Protein AF-A0AAD3S2T1-F1 (afdb_monomer_lite)

Organism: Nepenthes gracilis (NCBI:txid150966)

Sequence (135 aa):
MQPLITLVGCPLNSSRSNVTLVASVCSNHDDHGKCCRYINAFVAVSIGHYANATSNLGVDLDVSEVCFHSILGTLELYGVPPNATGLCGFWSKITVNYVCKGRRTVTQMLQSPGFANVADNCEVPLLEESDCKGV

Radius of gyration: 16.98 Å; chains: 1; bounding box: 40×45×46 Å

pLDDT: mean 75.94, std 16.63, range [31.09, 90.94]

Secondary structure (DSSP, 8-state):
-------------GGGS-HHHHHHHHT-TT-HHHHHHHHHHHHHHHHHHHHHHHSBSS--HHHHHHHHHHHHHHHHHTT--HHHHHHTTTHHHHS--SSSTT--BHHHHHTSTTHHHHHHHHTS----SS-----

Structure (mmCIF, N/CA/C/O backbone):
data_AF-A0AAD3S2T1-F1
#
_entry.id   AF-A0AAD3S2T1-F1
#
loop_
_atom_site.group_PDB
_atom_site.id
_atom_site.type_symbol
_atom_site.label_atom_id
_atom_site.label_alt_id
_atom_site.label_comp_id
_atom_site.label_asym_id
_atom_site.label_entity_id
_atom_site.label_seq_id
_atom_site.pdbx_PDB_ins_code
_atom_site.Cartn_x
_atom_site.Cartn_y
_atom_site.Cartn_z
_atom_site.occupancy
_atom_site.B_iso_or_equiv
_atom_site.auth_seq_id
_atom_site.auth_comp_id
_atom_site.auth_asym_id
_atom_site.auth_atom_id
_atom_site.pdbx_PDB_model_num
ATOM 1 N N . MET A 1 1 ? 13.899 26.444 22.937 1.00 32.25 1 MET A N 1
ATOM 2 C CA . MET A 1 1 ? 13.004 25.297 23.195 1.00 32.25 1 MET A CA 1
ATOM 3 C C . MET A 1 1 ? 12.161 25.112 21.942 1.00 32.25 1 MET A C 1
ATOM 5 O O . MET A 1 1 ? 11.185 25.822 21.757 1.00 32.25 1 MET A O 1
ATOM 9 N N . GLN A 1 2 ? 12.642 24.289 21.012 1.00 32.16 2 GLN A N 1
ATOM 10 C CA . GLN A 1 2 ? 11.936 23.941 19.775 1.00 32.16 2 GLN A CA 1
ATOM 11 C C . GLN A 1 2 ? 11.191 22.631 20.027 1.00 32.16 2 GLN A C 1
ATOM 13 O O . GLN A 1 2 ? 11.764 21.752 20.676 1.00 32.16 2 GLN A O 1
ATOM 18 N N . PRO A 1 3 ? 9.933 22.493 19.584 1.00 35.66 3 PRO A N 1
ATOM 19 C CA . PRO A 1 3 ? 9.192 21.272 19.813 1.00 35.66 3 PRO A CA 1
ATOM 20 C C . PRO A 1 3 ? 9.840 20.154 18.997 1.00 35.66 3 PRO A C 1
ATOM 22 O O . PRO A 1 3 ? 10.155 20.309 17.818 1.00 35.66 3 PRO A O 1
ATOM 25 N N . LEU A 1 4 ? 10.067 19.039 19.680 1.00 31.09 4 LEU A N 1
ATOM 26 C CA . LEU A 1 4 ? 10.482 17.769 19.120 1.00 31.09 4 LEU A CA 1
ATOM 27 C C . LEU A 1 4 ? 9.399 17.321 18.129 1.00 31.09 4 LEU A C 1
ATOM 29 O O . LEU A 1 4 ? 8.406 16.716 18.525 1.00 31.09 4 LEU A O 1
ATOM 33 N N . ILE A 1 5 ? 9.578 17.639 16.847 1.00 37.88 5 ILE A N 1
ATOM 34 C CA . ILE A 1 5 ? 8.938 16.889 15.770 1.00 37.88 5 ILE A CA 1
ATOM 35 C C . ILE A 1 5 ? 9.529 15.490 15.908 1.00 37.88 5 ILE A C 1
ATOM 37 O O . ILE A 1 5 ? 10.664 15.233 15.506 1.00 37.88 5 ILE A O 1
ATOM 41 N N . THR A 1 6 ? 8.801 14.597 16.575 1.00 38.28 6 THR A N 1
ATOM 42 C CA . THR A 1 6 ? 8.980 13.169 16.347 1.00 38.28 6 THR A CA 1
ATOM 43 C C . THR A 1 6 ? 8.926 13.026 14.837 1.00 38.28 6 THR A C 1
ATOM 45 O O . THR A 1 6 ? 7.962 13.462 14.216 1.00 38.28 6 THR A O 1
ATOM 48 N N . LEU A 1 7 ? 10.000 12.530 14.231 1.00 42.94 7 LEU A N 1
ATOM 49 C CA . LEU A 1 7 ? 9.990 12.116 12.840 1.00 42.94 7 LEU A CA 1
ATOM 50 C C . LEU A 1 7 ? 8.897 11.044 12.747 1.00 42.94 7 LEU A C 1
ATOM 52 O O . LEU A 1 7 ? 9.157 9.878 13.039 1.00 42.94 7 LEU A O 1
ATOM 56 N N . VAL A 1 8 ? 7.654 11.446 12.471 1.00 54.69 8 VAL A N 1
ATOM 57 C CA . VAL A 1 8 ? 6.545 10.524 12.248 1.00 54.69 8 VAL A CA 1
ATOM 58 C C . VAL A 1 8 ? 6.837 9.908 10.891 1.00 54.69 8 VAL A C 1
ATOM 60 O O . VAL A 1 8 ? 6.418 10.400 9.847 1.00 54.69 8 VAL A O 1
ATOM 63 N N . GLY A 1 9 ? 7.708 8.901 10.900 1.00 78.25 9 GLY A N 1
ATOM 64 C CA . GLY A 1 9 ? 8.008 8.107 9.725 1.00 78.25 9 GLY A CA 1
ATOM 65 C C . GLY A 1 9 ? 6.716 7.505 9.190 1.00 78.25 9 GLY A C 1
ATOM 66 O O . GLY A 1 9 ? 5.764 7.280 9.940 1.00 78.25 9 GLY A O 1
ATOM 67 N N . CYS A 1 10 ? 6.680 7.244 7.886 1.00 86.06 10 CYS A N 1
ATOM 68 C CA . CYS A 1 10 ? 5.549 6.547 7.303 1.00 86.06 10 CYS A CA 1
ATOM 69 C C . CYS A 1 10 ? 5.326 5.202 8.023 1.00 86.06 10 CYS A C 1
ATOM 71 O O . CYS A 1 10 ? 6.248 4.385 8.052 1.00 86.06 10 CYS A O 1
ATOM 73 N N . PRO A 1 11 ? 4.127 4.926 8.570 1.00 87.94 11 PRO A N 1
ATOM 74 C CA . PRO A 1 11 ? 3.853 3.657 9.242 1.00 87.94 11 PRO A CA 1
ATOM 75 C C . PRO A 1 11 ? 3.684 2.469 8.277 1.00 87.94 11 PRO A C 1
ATOM 77 O O . PRO A 1 11 ? 3.526 1.334 8.729 1.00 87.94 11 PRO A O 1
ATOM 80 N N . LEU A 1 12 ? 3.691 2.697 6.958 1.00 87.56 12 LEU A N 1
ATOM 81 C CA . LEU A 1 12 ? 3.612 1.629 5.963 1.00 87.56 12 LEU A CA 1
ATOM 82 C C . LEU A 1 12 ? 4.966 0.927 5.836 1.00 87.56 12 LEU A C 1
ATOM 84 O O . LEU A 1 12 ? 5.966 1.528 5.451 1.00 87.56 12 LEU A O 1
ATOM 88 N N . ASN A 1 13 ? 4.981 -0.371 6.131 1.00 82.38 13 ASN A N 1
ATOM 89 C CA . ASN A 1 13 ? 6.169 -1.206 6.012 1.00 82.38 13 ASN A CA 1
ATOM 90 C C . ASN A 1 13 ? 6.213 -1.895 4.640 1.00 82.38 13 ASN A C 1
ATOM 92 O O . ASN A 1 13 ? 5.476 -2.853 4.401 1.00 82.38 13 ASN A O 1
ATOM 96 N N . SER A 1 14 ? 7.116 -1.436 3.774 1.00 73.31 14 SER A N 1
ATOM 97 C CA . SER A 1 14 ? 7.353 -1.982 2.433 1.00 73.31 14 SER A CA 1
ATOM 98 C C . SER A 1 14 ? 8.210 -3.253 2.405 1.00 73.31 14 SER A C 1
ATOM 100 O O . SER A 1 14 ? 8.233 -3.947 1.388 1.00 73.31 14 SER A O 1
ATOM 102 N N . SER A 1 15 ? 8.876 -3.616 3.507 1.00 74.75 15 SER A N 1
ATOM 103 C CA . SER A 1 15 ? 9.820 -4.747 3.564 1.00 74.75 15 SER A CA 1
ATOM 104 C C . SER A 1 15 ? 9.165 -6.123 3.414 1.00 74.75 15 SER A C 1
ATOM 106 O O . SER A 1 15 ? 9.861 -7.118 3.236 1.00 74.75 15 SER A O 1
ATOM 108 N N . ARG A 1 16 ? 7.832 -6.210 3.519 1.00 72.50 16 ARG A N 1
ATOM 109 C CA . ARG A 1 16 ? 7.077 -7.462 3.332 1.00 72.50 16 ARG A CA 1
ATOM 110 C C . ARG A 1 16 ? 6.638 -7.706 1.888 1.00 72.50 16 ARG A C 1
ATOM 112 O O . ARG A 1 16 ? 6.054 -8.748 1.605 1.00 72.50 16 ARG A O 1
ATOM 119 N N . SER A 1 17 ? 6.951 -6.784 0.985 1.00 79.88 17 SER A N 1
ATOM 120 C CA . SER A 1 17 ? 6.651 -6.902 -0.437 1.00 79.88 17 SER A CA 1
ATOM 121 C C . SER A 1 17 ? 7.934 -7.093 -1.246 1.00 79.88 17 SER A C 1
ATOM 123 O O . SER A 1 17 ? 8.980 -6.528 -0.931 1.00 79.88 17 SER A O 1
ATOM 125 N N . ASN A 1 18 ? 7.863 -7.866 -2.329 1.00 86.94 18 ASN A N 1
ATOM 126 C CA . ASN A 1 18 ? 9.009 -8.089 -3.209 1.00 86.94 18 ASN A CA 1
ATOM 127 C C . ASN A 1 18 ? 9.175 -6.914 -4.191 1.00 86.94 18 ASN A C 1
ATOM 129 O O . ASN A 1 18 ? 8.665 -6.955 -5.310 1.00 86.94 18 ASN A O 1
ATOM 133 N N . VAL A 1 19 ? 9.875 -5.858 -3.763 1.00 88.12 19 VAL A N 1
ATOM 134 C CA . VAL A 1 19 ? 10.139 -4.665 -4.594 1.00 88.12 19 VAL A CA 1
ATOM 135 C C . VAL A 1 19 ? 10.948 -5.022 -5.844 1.00 88.12 19 VAL A C 1
ATOM 137 O O . VAL A 1 19 ? 10.701 -4.477 -6.915 1.00 88.12 19 VAL A O 1
ATOM 140 N N . THR A 1 20 ? 11.873 -5.981 -5.746 1.00 90.06 20 THR A N 1
ATOM 141 C CA . THR A 1 20 ? 12.688 -6.436 -6.881 1.00 90.06 20 THR A CA 1
ATOM 142 C C . THR A 1 20 ? 11.832 -7.015 -8.007 1.00 90.06 20 THR A C 1
ATOM 144 O O . THR A 1 20 ? 12.119 -6.776 -9.176 1.00 90.06 20 THR A O 1
ATOM 147 N N . LEU A 1 21 ? 10.753 -7.729 -7.672 1.00 89.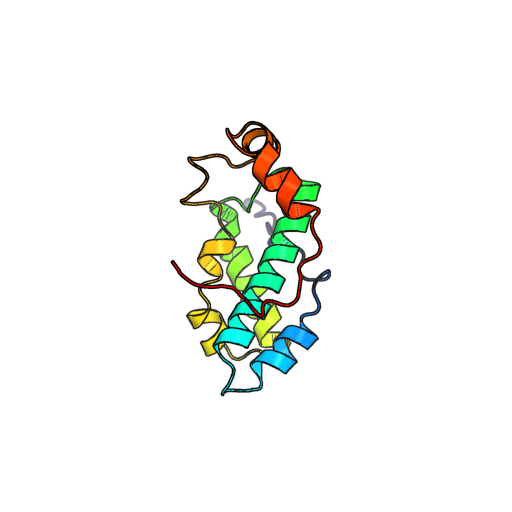62 21 LEU A N 1
ATOM 148 C CA . LEU A 1 21 ? 9.787 -8.217 -8.658 1.00 89.62 21 LEU A CA 1
ATOM 149 C C . LEU A 1 21 ? 9.007 -7.071 -9.319 1.00 89.62 21 LEU A C 1
ATOM 151 O O . LEU A 1 21 ? 8.729 -7.126 -10.512 1.00 89.62 21 LEU A O 1
ATOM 155 N N . VAL A 1 22 ? 8.674 -6.016 -8.571 1.00 89.56 22 VAL A N 1
ATOM 156 C CA . VAL A 1 22 ? 8.045 -4.818 -9.152 1.00 89.56 22 VAL A CA 1
ATOM 157 C C . VAL A 1 22 ? 9.002 -4.156 -10.143 1.00 89.56 22 VAL A C 1
ATOM 159 O O . VAL A 1 22 ? 8.614 -3.878 -11.273 1.00 89.56 22 VAL A O 1
ATOM 162 N N . ALA A 1 23 ? 10.264 -3.968 -9.752 1.00 90.25 23 ALA A N 1
ATOM 163 C CA . ALA A 1 23 ? 11.292 -3.382 -10.606 1.00 90.25 23 ALA A CA 1
ATOM 164 C C . ALA A 1 23 ? 11.536 -4.194 -11.885 1.00 90.25 23 ALA A C 1
ATOM 166 O O . ALA A 1 23 ? 11.611 -3.619 -12.970 1.00 90.25 23 ALA A O 1
ATOM 167 N N . SER A 1 24 ? 11.605 -5.525 -11.787 1.00 90.94 24 SER A N 1
ATOM 168 C CA . SER A 1 24 ? 11.813 -6.379 -12.960 1.00 90.94 24 SER A CA 1
ATOM 169 C C . SER A 1 24 ? 10.630 -6.362 -13.928 1.00 90.94 24 SER A C 1
ATOM 171 O O . SER A 1 24 ? 10.843 -6.430 -15.133 1.00 90.94 24 SER A O 1
ATOM 173 N N . VAL A 1 25 ? 9.397 -6.236 -13.432 1.00 89.75 25 VAL A N 1
ATOM 174 C CA . VAL A 1 25 ? 8.203 -6.085 -14.278 1.00 89.75 25 VAL A CA 1
ATOM 175 C C . VAL A 1 25 ? 8.152 -4.694 -14.914 1.00 89.75 25 VAL A C 1
ATOM 177 O O . VAL A 1 25 ? 7.816 -4.569 -16.087 1.00 89.75 25 VAL A O 1
ATOM 180 N N . CYS A 1 26 ? 8.492 -3.654 -14.155 1.00 88.25 26 CYS A N 1
ATOM 181 C CA . CYS A 1 26 ? 8.434 -2.263 -14.604 1.00 88.25 26 CYS A CA 1
ATOM 182 C C . CYS A 1 26 ? 9.599 -1.832 -15.506 1.00 88.25 26 CYS A C 1
ATOM 184 O O . CYS A 1 26 ? 9.548 -0.738 -16.063 1.00 88.25 26 CYS A O 1
ATOM 186 N N . SER A 1 27 ? 10.635 -2.660 -15.663 1.00 87.38 27 SER A N 1
ATOM 187 C CA . SER A 1 27 ? 11.723 -2.403 -16.614 1.00 87.38 27 SER A CA 1
ATOM 188 C C . SER A 1 27 ? 11.313 -2.664 -18.068 1.00 87.38 27 SER A C 1
ATOM 190 O O . SER A 1 27 ? 11.940 -2.133 -18.983 1.00 87.38 27 SER A O 1
ATOM 192 N N . ASN A 1 28 ? 10.250 -3.446 -18.294 1.00 83.06 28 ASN A N 1
ATOM 193 C CA . ASN A 1 28 ? 9.669 -3.626 -19.617 1.00 83.06 28 ASN A CA 1
ATOM 194 C C . ASN A 1 28 ? 8.696 -2.479 -19.935 1.00 83.06 28 ASN A C 1
ATOM 196 O O . ASN A 1 28 ? 7.612 -2.386 -19.357 1.00 83.06 28 ASN A O 1
ATOM 200 N N . HIS A 1 29 ? 9.072 -1.620 -20.882 1.00 72.00 29 HIS A N 1
ATOM 201 C CA . HIS A 1 29 ? 8.297 -0.436 -21.253 1.00 72.00 29 HIS A CA 1
ATOM 202 C C . HIS A 1 29 ? 6.973 -0.749 -21.972 1.00 72.00 29 HIS A C 1
ATOM 204 O O . HIS A 1 29 ? 6.067 0.085 -21.936 1.00 72.00 29 HIS A O 1
ATOM 210 N N . ASP A 1 30 ? 6.827 -1.941 -22.558 1.00 76.62 30 ASP A N 1
ATOM 211 C CA . ASP A 1 30 ? 5.617 -2.334 -23.299 1.00 76.62 30 ASP A CA 1
ATOM 212 C C . ASP A 1 30 ? 4.473 -2.801 -22.376 1.00 76.62 30 ASP A C 1
ATOM 214 O O . ASP A 1 30 ? 3.308 -2.830 -22.771 1.00 76.62 30 ASP A O 1
ATOM 218 N N . ASP A 1 31 ? 4.780 -3.097 -21.109 1.00 82.81 31 ASP A N 1
ATOM 219 C CA . ASP A 1 31 ? 3.873 -3.721 -20.138 1.00 82.81 31 ASP A CA 1
ATOM 220 C C . ASP A 1 31 ? 3.416 -2.741 -19.038 1.00 82.81 31 ASP A C 1
ATOM 222 O O . ASP A 1 31 ? 3.290 -3.089 -17.858 1.00 82.81 31 ASP A O 1
ATOM 226 N N . HIS A 1 32 ? 3.121 -1.490 -19.404 1.00 82.19 32 HIS A N 1
ATOM 227 C CA . HIS A 1 32 ? 2.773 -0.434 -18.441 1.00 82.19 32 HIS A CA 1
ATOM 228 C C . HIS A 1 32 ? 1.597 -0.817 -17.515 1.00 82.19 32 HIS A C 1
ATOM 230 O O . HIS A 1 32 ? 1.629 -0.570 -16.307 1.00 82.19 32 HIS A O 1
ATOM 236 N N . GLY A 1 33 ? 0.577 -1.502 -18.048 1.00 84.88 33 GLY A N 1
ATOM 237 C CA . GLY A 1 33 ? -0.549 -2.004 -17.250 1.00 84.88 33 GLY A CA 1
ATOM 238 C C . GLY A 1 33 ? -0.135 -3.054 -16.212 1.00 84.88 33 GLY A C 1
ATOM 239 O O . GLY A 1 33 ? -0.613 -3.032 -15.073 1.00 84.88 33 GLY A O 1
ATOM 240 N N . LYS A 1 34 ? 0.802 -3.940 -16.569 1.00 86.50 34 LYS A N 1
ATOM 241 C CA . LYS A 1 34 ? 1.359 -4.950 -15.660 1.00 86.50 34 LYS A CA 1
ATOM 242 C C . LYS A 1 34 ? 2.199 -4.283 -14.575 1.00 86.50 34 LYS A C 1
ATOM 244 O O . LYS A 1 34 ? 2.002 -4.582 -13.400 1.00 86.50 34 LYS A O 1
ATOM 249 N N . CYS A 1 35 ? 3.045 -3.320 -14.940 1.00 87.94 35 CYS A N 1
ATOM 250 C CA . CYS A 1 35 ? 3.804 -2.519 -13.979 1.00 87.94 35 CYS A CA 1
ATOM 251 C C . CYS A 1 35 ? 2.880 -1.847 -12.947 1.00 87.94 35 CYS A C 1
ATOM 253 O O . CYS A 1 35 ? 3.066 -2.029 -11.742 1.00 87.94 35 CYS A O 1
ATOM 255 N N . CYS A 1 36 ? 1.807 -1.181 -13.389 1.00 88.00 36 CYS A N 1
ATOM 256 C CA . CYS A 1 36 ? 0.844 -0.575 -12.468 1.00 88.00 36 CYS A CA 1
ATOM 257 C C . CYS A 1 36 ? 0.129 -1.591 -11.574 1.00 88.00 36 CYS A C 1
ATOM 259 O O . CYS A 1 36 ? -0.101 -1.305 -10.397 1.00 88.00 36 CYS A O 1
ATOM 261 N N . ARG A 1 37 ? -0.202 -2.784 -12.087 1.00 87.38 37 ARG A N 1
ATOM 262 C CA . ARG A 1 37 ? -0.791 -3.865 -11.278 1.00 87.38 37 ARG A CA 1
ATOM 263 C C . ARG A 1 37 ? 0.155 -4.269 -10.139 1.00 87.38 37 ARG A C 1
ATOM 265 O O . ARG A 1 37 ? -0.289 -4.382 -8.999 1.00 87.38 37 ARG A O 1
ATOM 272 N N . TYR A 1 38 ? 1.450 -4.408 -10.421 1.00 89.69 38 TYR A N 1
ATOM 273 C CA . TYR A 1 38 ? 2.463 -4.780 -9.427 1.00 89.69 38 TYR A CA 1
ATOM 274 C C . TYR A 1 38 ? 2.773 -3.659 -8.427 1.00 89.69 38 TYR A C 1
ATOM 276 O O . TYR A 1 38 ? 2.863 -3.935 -7.231 1.00 89.69 38 TYR A O 1
ATOM 284 N N . ILE A 1 39 ? 2.860 -2.400 -8.871 1.00 88.69 39 ILE A N 1
ATOM 285 C CA . ILE A 1 39 ? 2.995 -1.242 -7.968 1.00 88.69 39 ILE A CA 1
ATOM 286 C C . ILE A 1 39 ? 1.786 -1.166 -7.024 1.00 88.69 39 ILE A C 1
ATOM 288 O O . ILE A 1 39 ? 1.946 -1.042 -5.810 1.00 88.69 39 ILE A O 1
ATOM 292 N N . ASN A 1 40 ? 0.569 -1.299 -7.556 1.00 87.88 40 ASN A N 1
ATOM 293 C CA . ASN A 1 40 ? -0.644 -1.265 -6.740 1.00 87.88 40 ASN A CA 1
ATOM 294 C C . ASN A 1 40 ? -0.705 -2.435 -5.751 1.00 87.88 40 ASN A C 1
ATOM 296 O O . ASN A 1 40 ? -1.094 -2.229 -4.603 1.00 87.88 40 ASN A O 1
ATOM 300 N N . ALA A 1 41 ? -0.280 -3.635 -6.157 1.00 87.62 41 ALA A N 1
ATOM 301 C CA . ALA A 1 41 ? -0.176 -4.784 -5.261 1.00 87.62 41 ALA A CA 1
ATOM 302 C C . ALA A 1 41 ? 0.848 -4.541 -4.139 1.00 87.62 41 ALA A C 1
ATOM 304 O O . ALA A 1 41 ? 0.551 -4.783 -2.971 1.00 87.62 41 ALA A O 1
ATOM 305 N N . PHE A 1 42 ? 2.020 -3.995 -4.468 1.00 88.75 42 PHE A N 1
ATOM 306 C CA . PHE A 1 42 ? 3.059 -3.633 -3.501 1.00 88.75 42 PHE A CA 1
ATOM 307 C C . PHE A 1 42 ? 2.548 -2.664 -2.418 1.00 88.75 42 PHE A C 1
ATOM 309 O O . PHE A 1 42 ? 2.780 -2.876 -1.219 1.00 88.75 42 PHE A O 1
ATOM 316 N N . VAL A 1 43 ? 1.801 -1.634 -2.827 1.00 88.06 43 VAL A N 1
ATOM 317 C CA . VAL A 1 43 ? 1.175 -0.667 -1.912 1.00 88.06 43 VAL A CA 1
ATOM 318 C C . VAL A 1 43 ? 0.053 -1.325 -1.101 1.00 88.06 43 VAL A C 1
ATOM 320 O O . VAL A 1 43 ? -0.010 -1.142 0.115 1.00 88.06 43 VAL A O 1
ATOM 323 N N . ALA A 1 44 ? -0.789 -2.144 -1.737 1.00 87.56 44 ALA A N 1
ATOM 324 C CA . ALA A 1 44 ? -1.893 -2.842 -1.079 1.00 87.56 44 ALA A CA 1
ATOM 325 C C . ALA A 1 44 ? -1.417 -3.808 0.018 1.00 87.56 44 ALA A C 1
ATOM 327 O O . ALA A 1 44 ? -2.008 -3.832 1.094 1.00 87.56 44 ALA A O 1
ATOM 328 N N . VAL A 1 45 ? -0.325 -4.549 -0.203 1.00 87.75 45 VAL A N 1
ATOM 329 C CA . VAL A 1 45 ? 0.291 -5.411 0.826 1.00 87.75 45 VAL A CA 1
ATOM 330 C C . VAL A 1 45 ? 0.748 -4.580 2.028 1.00 87.75 45 VAL A C 1
ATOM 332 O O . VAL A 1 45 ? 0.474 -4.941 3.174 1.00 87.75 45 VAL A O 1
ATOM 335 N N . SER A 1 46 ? 1.383 -3.432 1.778 1.00 88.75 46 SER A N 1
ATOM 336 C CA . SER A 1 46 ? 1.856 -2.534 2.840 1.00 88.75 46 SER A CA 1
ATOM 337 C C . SER A 1 46 ? 0.694 -1.996 3.687 1.00 88.75 46 SER A C 1
ATOM 339 O O . SER A 1 46 ? 0.762 -1.997 4.919 1.00 88.75 46 SER A O 1
ATOM 341 N N . ILE A 1 47 ? -0.408 -1.602 3.041 1.00 87.69 47 ILE A N 1
ATOM 342 C CA . ILE A 1 47 ? -1.636 -1.151 3.714 1.00 87.69 47 ILE A CA 1
ATOM 343 C C . ILE A 1 47 ? -2.325 -2.302 4.447 1.00 87.69 47 ILE A C 1
ATOM 345 O O . ILE A 1 47 ? -2.776 -2.114 5.571 1.00 87.69 47 ILE A O 1
ATOM 349 N N . GLY A 1 48 ? -2.376 -3.500 3.862 1.00 88.38 48 GLY A N 1
ATOM 350 C CA . GLY A 1 48 ? -2.952 -4.682 4.504 1.00 88.38 48 GLY A CA 1
ATOM 351 C C . GLY A 1 48 ? -2.247 -5.018 5.818 1.00 88.38 48 GLY A C 1
ATOM 352 O O . GLY A 1 48 ? -2.899 -5.283 6.828 1.00 88.38 48 GLY A O 1
ATOM 353 N N . HIS A 1 49 ? -0.916 -4.917 5.852 1.00 88.75 49 HIS A N 1
ATOM 354 C CA . HIS A 1 49 ? -0.150 -5.075 7.089 1.00 88.75 49 HIS A CA 1
ATOM 355 C C . HIS A 1 49 ? -0.428 -3.973 8.111 1.00 88.75 49 HIS A C 1
ATOM 357 O O . HIS A 1 49 ? -0.589 -4.272 9.295 1.00 88.75 49 HIS A O 1
ATOM 363 N N . TYR A 1 50 ? -0.511 -2.720 7.664 1.00 89.75 50 TYR A N 1
ATOM 364 C CA . TYR A 1 50 ? -0.876 -1.599 8.526 1.00 89.75 50 TYR A CA 1
ATOM 365 C C . TYR A 1 50 ? -2.278 -1.781 9.129 1.00 89.75 50 TYR A C 1
ATOM 367 O O . TYR A 1 50 ? -2.451 -1.631 10.340 1.00 89.75 50 TYR A O 1
ATOM 375 N N . ALA A 1 51 ? -3.254 -2.194 8.321 1.00 89.50 51 ALA A N 1
ATOM 376 C CA . ALA A 1 51 ? -4.616 -2.467 8.758 1.00 89.50 51 ALA A CA 1
ATOM 377 C C . ALA A 1 51 ? -4.685 -3.641 9.735 1.00 89.50 51 ALA A C 1
ATOM 379 O O . ALA A 1 51 ? -5.385 -3.556 10.738 1.00 89.50 51 ALA A O 1
ATOM 380 N N . ASN A 1 52 ? -3.911 -4.703 9.510 1.00 89.06 52 ASN A N 1
ATOM 381 C CA . ASN A 1 52 ? -3.827 -5.818 10.451 1.00 89.06 52 ASN A CA 1
ATOM 382 C C . ASN A 1 52 ? -3.249 -5.391 11.815 1.00 89.06 52 ASN A C 1
ATOM 384 O O . ASN A 1 52 ? -3.687 -5.874 12.853 1.00 89.06 52 ASN A O 1
ATOM 388 N N . ALA A 1 53 ? -2.278 -4.473 11.825 1.00 89.88 53 ALA A N 1
ATOM 389 C CA . ALA A 1 53 ? -1.640 -4.004 13.056 1.00 89.88 53 ALA A CA 1
ATOM 390 C C . ALA A 1 53 ? -2.466 -2.954 13.819 1.00 89.88 53 ALA A C 1
ATOM 392 O O . ALA A 1 53 ? -2.408 -2.898 15.044 1.00 89.88 53 ALA A O 1
ATOM 393 N N . THR A 1 54 ? -3.210 -2.104 13.108 1.00 90.25 54 THR A N 1
ATOM 394 C CA . THR A 1 54 ? -3.849 -0.904 13.685 1.00 90.25 54 THR A CA 1
ATOM 395 C C . THR A 1 54 ? -5.370 -0.912 13.608 1.00 90.25 54 THR A C 1
ATOM 397 O O . THR A 1 54 ? -6.022 -0.052 14.189 1.00 90.25 54 THR A O 1
ATOM 400 N N . SER A 1 55 ? -5.951 -1.860 12.873 1.00 89.38 55 SER A N 1
ATOM 401 C CA . SER A 1 55 ? -7.347 -1.848 12.427 1.00 89.38 55 SER A CA 1
ATOM 402 C C . SER A 1 55 ? -7.742 -0.664 11.536 1.00 89.38 55 SER A C 1
ATOM 404 O O . SER A 1 55 ? -8.909 -0.601 11.158 1.00 89.38 55 SER A O 1
ATOM 406 N N . ASN A 1 56 ? -6.835 0.243 11.154 1.00 88.62 56 ASN A N 1
ATOM 407 C CA . ASN A 1 56 ? -7.126 1.349 10.237 1.00 88.62 56 ASN A CA 1
ATOM 408 C C . ASN A 1 56 ? -6.912 0.925 8.778 1.00 88.62 56 ASN A C 1
ATOM 410 O O . ASN A 1 56 ? -5.877 0.374 8.423 1.00 88.62 56 ASN A O 1
ATOM 414 N N . LEU A 1 57 ? -7.876 1.216 7.906 1.00 85.50 57 LEU A N 1
ATOM 415 C CA . LEU A 1 57 ? -7.873 0.789 6.499 1.00 85.50 57 LEU A CA 1
ATOM 416 C C . LEU A 1 57 ? -6.890 1.573 5.611 1.00 85.50 57 LEU A C 1
ATOM 418 O O . LEU A 1 57 ? -6.739 1.264 4.434 1.00 85.50 57 LEU A O 1
ATOM 422 N N . GLY A 1 58 ? -6.239 2.591 6.164 1.00 85.19 58 GLY A N 1
ATOM 423 C CA . GLY A 1 58 ? -5.197 3.381 5.524 1.00 85.19 58 GLY A CA 1
ATOM 424 C C . GLY A 1 58 ? -4.717 4.466 6.473 1.00 85.19 58 GLY A C 1
ATOM 425 O O . GLY A 1 58 ? -5.250 4.615 7.574 1.00 85.19 58 GLY A O 1
ATOM 426 N N . VAL A 1 59 ? -3.679 5.180 6.058 1.00 86.50 59 VAL A N 1
ATOM 427 C CA . VAL A 1 59 ? -3.001 6.138 6.933 1.00 86.50 59 VAL A CA 1
ATOM 428 C C . VAL A 1 59 ? -3.783 7.445 7.042 1.00 86.50 59 VAL A C 1
ATOM 430 O O . VAL A 1 59 ? -4.542 7.812 6.137 1.00 86.50 59 VAL A O 1
ATOM 433 N N . ASP A 1 60 ? -3.575 8.152 8.149 1.00 83.69 60 ASP A N 1
ATOM 434 C CA . ASP A 1 60 ? -4.144 9.478 8.352 1.00 83.69 60 ASP A CA 1
ATOM 435 C C . ASP A 1 60 ? -3.572 10.496 7.350 1.00 83.69 60 ASP A C 1
ATOM 437 O O . ASP A 1 60 ? -2.493 10.329 6.771 1.00 83.69 60 ASP A O 1
ATOM 441 N N . LEU A 1 61 ? -4.343 11.558 7.095 1.00 81.56 61 LEU A N 1
ATOM 442 C CA . LEU A 1 61 ? -4.000 12.565 6.086 1.00 81.56 61 LEU A CA 1
ATOM 443 C C 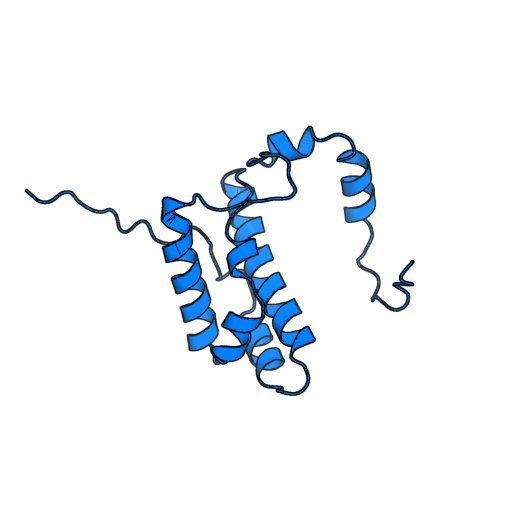. LEU A 1 61 ? -2.703 13.313 6.421 1.00 81.56 61 LEU A C 1
ATOM 445 O O . LEU A 1 61 ? -1.967 13.671 5.506 1.00 81.56 61 LEU A O 1
ATOM 449 N N . ASP A 1 62 ? -2.414 13.506 7.706 1.00 82.94 62 ASP A N 1
ATOM 450 C CA . ASP A 1 62 ? -1.225 14.193 8.220 1.00 82.94 62 ASP A CA 1
ATOM 451 C C . ASP A 1 62 ? 0.088 13.451 7.916 1.00 82.94 62 ASP A C 1
ATOM 453 O O . ASP A 1 62 ? 1.123 14.088 7.734 1.00 82.94 62 ASP A O 1
ATOM 457 N N . VAL A 1 63 ? 0.046 12.122 7.796 1.00 86.62 63 VAL A N 1
ATOM 458 C CA . VAL A 1 63 ? 1.213 11.281 7.466 1.00 86.62 63 VAL A CA 1
ATOM 459 C C . VAL A 1 63 ? 1.199 10.754 6.028 1.00 86.62 63 VAL A C 1
ATOM 461 O O . VAL A 1 63 ? 2.182 10.167 5.566 1.00 86.62 63 VAL A O 1
ATOM 464 N N . SER A 1 64 ? 0.101 10.965 5.296 1.00 84.69 64 SER A N 1
ATOM 465 C CA . SER A 1 64 ? -0.098 10.435 3.941 1.00 84.69 64 SER A CA 1
ATOM 466 C C . SER A 1 64 ? 0.962 10.902 2.938 1.00 84.69 64 SER A C 1
ATOM 468 O O . SER A 1 64 ? 1.462 10.099 2.148 1.00 84.69 64 SER A O 1
ATOM 470 N N . GLU A 1 65 ? 1.371 12.169 3.020 1.00 86.19 65 GLU A N 1
ATOM 471 C CA . GLU A 1 65 ? 2.395 12.752 2.152 1.00 86.19 65 GLU A CA 1
ATOM 472 C C . GLU A 1 65 ? 3.779 12.149 2.405 1.00 86.19 65 GLU A C 1
ATOM 474 O O . GLU A 1 65 ? 4.486 11.788 1.463 1.00 86.19 65 GLU A O 1
ATOM 479 N N . VAL A 1 66 ? 4.156 11.967 3.673 1.00 88.62 66 VAL A N 1
ATOM 480 C CA . VAL A 1 66 ? 5.420 11.309 4.039 1.00 88.62 66 VAL A CA 1
ATOM 481 C C . VAL A 1 66 ? 5.420 9.860 3.549 1.00 88.62 66 VAL A C 1
ATOM 483 O O . VAL A 1 66 ? 6.429 9.376 3.032 1.00 88.62 66 VAL A O 1
ATOM 486 N N . CYS A 1 67 ? 4.280 9.174 3.647 1.00 88.00 67 CYS A N 1
ATOM 487 C CA . CYS A 1 67 ? 4.132 7.818 3.131 1.00 88.00 67 CYS A CA 1
ATOM 488 C C . CYS A 1 67 ? 4.272 7.702 1.627 1.00 88.00 67 CYS A C 1
ATOM 490 O O . CYS A 1 67 ? 4.934 6.781 1.144 1.00 88.00 67 CYS A O 1
ATOM 492 N N . PHE A 1 68 ? 3.693 8.637 0.889 1.00 87.31 68 PHE A N 1
ATOM 493 C CA . PHE A 1 68 ? 3.860 8.671 -0.550 1.00 87.31 68 PHE A CA 1
ATOM 494 C C . PHE A 1 68 ? 5.326 8.819 -0.949 1.00 87.31 68 PHE A C 1
ATOM 496 O O . PHE A 1 68 ? 5.822 8.001 -1.722 1.00 87.31 68 PHE A O 1
ATOM 503 N N . HIS A 1 69 ? 6.030 9.800 -0.381 1.00 87.06 69 HIS A N 1
ATOM 504 C CA . HIS A 1 69 ? 7.439 10.029 -0.695 1.00 87.06 69 HIS A CA 1
ATOM 505 C C . HIS A 1 69 ? 8.321 8.842 -0.285 1.00 87.06 69 HIS A C 1
ATOM 507 O O . HIS A 1 69 ? 9.236 8.474 -1.017 1.00 87.06 69 HIS A O 1
ATOM 513 N N . SER A 1 70 ? 8.023 8.196 0.846 1.00 88.31 70 SER A N 1
ATOM 514 C CA . SER A 1 70 ? 8.744 6.999 1.292 1.00 88.31 70 SER A CA 1
ATOM 515 C C . SER A 1 70 ? 8.565 5.814 0.333 1.00 88.31 70 SER A C 1
ATOM 517 O O . SER A 1 70 ? 9.544 5.148 -0.019 1.00 88.31 70 SER A O 1
ATOM 519 N N . ILE A 1 71 ? 7.337 5.568 -0.131 1.00 87.81 71 ILE A N 1
ATOM 520 C CA . ILE A 1 71 ? 7.037 4.517 -1.112 1.00 87.81 71 ILE A CA 1
ATOM 521 C C . ILE A 1 71 ? 7.688 4.833 -2.458 1.00 87.81 71 ILE A C 1
ATOM 523 O O . ILE A 1 71 ? 8.329 3.960 -3.041 1.00 87.81 71 ILE A O 1
ATOM 527 N N . LEU A 1 72 ? 7.553 6.074 -2.929 1.00 87.81 72 LEU A N 1
ATOM 528 C CA . LEU A 1 72 ? 8.137 6.528 -4.185 1.00 87.81 72 LEU A CA 1
ATOM 529 C C . LEU A 1 72 ? 9.658 6.340 -4.177 1.00 87.81 72 LEU A C 1
ATOM 531 O O . LEU A 1 72 ? 10.190 5.659 -5.048 1.00 87.81 72 LEU A O 1
ATOM 535 N N . GLY A 1 73 ? 10.334 6.830 -3.134 1.00 87.75 73 GLY A N 1
ATOM 536 C CA . GLY A 1 73 ? 11.778 6.666 -2.983 1.00 87.75 73 GLY A CA 1
ATOM 537 C C . GLY A 1 73 ? 12.208 5.199 -2.882 1.00 87.75 73 GLY A C 1
ATOM 538 O O . GLY A 1 73 ? 13.261 4.834 -3.396 1.00 87.75 73 GLY A O 1
ATOM 539 N N . THR A 1 74 ? 11.382 4.328 -2.286 1.00 88.06 74 THR A N 1
ATOM 540 C CA . THR A 1 74 ? 11.638 2.876 -2.280 1.00 88.06 74 THR A CA 1
ATOM 541 C C . THR A 1 74 ? 11.580 2.296 -3.693 1.00 88.06 74 THR A C 1
ATOM 543 O O . THR A 1 74 ? 12.450 1.520 -4.070 1.00 88.06 74 THR A O 1
ATOM 546 N N . LEU A 1 75 ? 10.576 2.661 -4.491 1.00 88.06 75 LEU A N 1
ATOM 547 C CA . LEU A 1 75 ? 10.424 2.163 -5.860 1.00 88.06 75 LEU A CA 1
ATOM 548 C C . LEU A 1 75 ? 11.565 2.658 -6.765 1.00 88.06 75 LEU A C 1
ATOM 550 O O . LEU A 1 75 ? 12.161 1.859 -7.489 1.00 88.06 75 LEU A O 1
ATOM 554 N N . GLU A 1 76 ? 11.920 3.939 -6.666 1.00 89.12 76 GLU A N 1
ATOM 555 C CA . GLU A 1 76 ? 13.023 4.548 -7.420 1.00 89.12 76 GLU A CA 1
ATOM 556 C C . GLU A 1 76 ? 14.382 3.934 -7.062 1.00 89.12 76 GLU A C 1
ATOM 558 O O . GLU A 1 76 ? 15.160 3.602 -7.956 1.00 89.12 76 GLU A O 1
ATOM 563 N N . LEU A 1 77 ? 14.650 3.706 -5.769 1.00 89.88 77 LEU A N 1
ATOM 564 C CA . LEU A 1 77 ? 15.885 3.064 -5.302 1.00 89.88 77 LEU A CA 1
ATOM 565 C C . LEU A 1 77 ? 16.086 1.671 -5.920 1.00 89.88 77 LEU A C 1
ATOM 567 O O . LEU A 1 77 ? 17.218 1.255 -6.157 1.00 89.88 77 LEU A O 1
ATOM 571 N N . TYR A 1 78 ? 14.993 0.957 -6.187 1.00 89.00 78 TYR A N 1
ATOM 572 C CA . TYR A 1 78 ? 15.011 -0.369 -6.804 1.00 89.00 78 TYR A CA 1
ATOM 573 C C . TYR A 1 78 ? 14.941 -0.326 -8.339 1.00 89.00 78 TYR A C 1
ATOM 575 O O . TYR A 1 78 ? 14.921 -1.381 -8.970 1.00 89.00 78 TYR A O 1
ATOM 583 N N . GLY A 1 79 ? 14.948 0.863 -8.948 1.00 87.50 79 GLY A N 1
ATOM 584 C CA . GLY A 1 79 ? 15.011 1.039 -10.399 1.00 87.50 79 GLY A CA 1
ATOM 585 C C . GLY A 1 79 ? 13.656 1.089 -11.104 1.00 87.50 79 GLY A C 1
ATOM 586 O O . GLY A 1 79 ? 13.612 0.951 -12.325 1.00 87.50 79 GLY A O 1
ATOM 587 N N . VAL A 1 80 ? 12.551 1.294 -10.378 1.00 87.31 80 VAL A N 1
ATOM 588 C CA . VAL A 1 80 ? 11.260 1.609 -11.009 1.00 87.31 80 VAL A CA 1
ATOM 589 C C . VAL A 1 80 ? 11.314 3.053 -11.517 1.00 87.31 80 VAL A C 1
ATOM 591 O O . VAL A 1 80 ? 11.605 3.957 -10.731 1.00 87.31 80 VAL A O 1
ATOM 594 N N . PRO A 1 81 ? 11.043 3.307 -12.806 1.00 82.56 81 PRO A N 1
ATOM 595 C CA . PRO A 1 81 ? 11.202 4.645 -13.348 1.00 82.56 81 PRO A CA 1
ATOM 596 C C . PRO A 1 81 ? 10.098 5.604 -12.831 1.00 82.56 81 PRO A C 1
ATOM 598 O O . PRO A 1 81 ? 8.931 5.206 -12.744 1.00 82.56 81 PRO A O 1
ATOM 601 N N . PRO A 1 82 ? 10.424 6.878 -12.509 1.00 76.19 82 PRO A N 1
ATOM 602 C CA . PRO A 1 82 ? 9.502 7.817 -11.842 1.00 76.19 82 PRO A CA 1
ATOM 603 C C . PRO A 1 82 ? 8.214 8.123 -12.624 1.00 76.19 82 PRO A C 1
ATOM 605 O O . PRO A 1 82 ? 7.174 8.482 -12.064 1.00 76.19 82 PRO A O 1
ATOM 608 N N . ASN A 1 83 ? 8.273 7.988 -13.950 1.00 72.50 83 ASN A N 1
ATOM 609 C CA . ASN A 1 83 ? 7.119 8.147 -14.832 1.00 72.50 83 ASN A CA 1
ATOM 610 C C . ASN A 1 83 ? 6.068 7.047 -14.602 1.00 72.50 83 ASN A C 1
ATOM 612 O O . ASN A 1 83 ? 4.876 7.352 -14.582 1.00 72.50 83 ASN A O 1
ATOM 616 N N . ALA A 1 84 ? 6.489 5.802 -14.356 1.00 68.00 84 ALA A N 1
ATOM 617 C CA . ALA A 1 84 ? 5.588 4.695 -14.056 1.00 68.00 84 ALA A CA 1
ATOM 618 C C . ALA A 1 84 ? 4.864 4.933 -12.723 1.00 68.00 84 ALA A C 1
ATOM 620 O O . ALA A 1 84 ? 3.644 4.813 -12.633 1.00 68.00 84 ALA A O 1
ATOM 621 N N . THR A 1 85 ? 5.581 5.374 -11.690 1.00 67.62 85 THR A N 1
ATOM 622 C CA . THR A 1 85 ? 4.997 5.634 -10.366 1.00 67.62 85 THR A CA 1
ATOM 623 C C . THR A 1 85 ? 3.983 6.779 -10.361 1.00 67.62 85 THR A C 1
ATOM 625 O O . THR A 1 85 ? 2.958 6.674 -9.686 1.00 67.62 85 THR A O 1
ATOM 628 N N . GLY A 1 86 ? 4.218 7.841 -11.140 1.00 66.25 86 GLY A N 1
ATOM 629 C CA . GLY A 1 86 ? 3.265 8.947 -11.291 1.00 66.25 86 GLY A CA 1
ATOM 630 C C . GLY A 1 86 ? 1.993 8.553 -12.052 1.00 66.25 86 GLY A C 1
ATOM 631 O O . GLY A 1 86 ? 0.895 8.965 -11.678 1.00 66.25 86 GLY A O 1
ATOM 632 N N . LEU A 1 87 ? 2.122 7.711 -13.083 1.00 63.75 87 LEU A N 1
ATOM 633 C CA . LEU A 1 87 ? 1.001 7.292 -13.932 1.00 63.75 87 LEU A CA 1
ATOM 634 C C . LEU A 1 87 ? 0.100 6.236 -13.280 1.00 63.75 87 LEU A C 1
ATOM 636 O O . LEU A 1 87 ? -1.096 6.193 -13.563 1.00 63.75 87 LEU A O 1
ATOM 640 N N . CYS A 1 88 ? 0.635 5.398 -12.392 1.00 79.19 88 CYS A N 1
ATOM 641 C CA . CYS A 1 88 ? -0.134 4.299 -11.805 1.00 79.19 88 CYS A CA 1
ATOM 642 C C . CYS A 1 88 ? -1.124 4.722 -10.701 1.00 79.19 88 CYS A C 1
ATOM 644 O O . CYS A 1 88 ? -1.893 3.886 -10.221 1.00 79.19 88 CYS A O 1
ATOM 646 N N . GLY A 1 89 ? -1.141 6.000 -10.295 1.00 75.38 89 GLY A N 1
ATOM 647 C CA . GLY A 1 89 ? -2.194 6.567 -9.440 1.00 75.38 89 GLY A CA 1
ATOM 648 C C . GLY A 1 89 ? -2.262 6.004 -8.013 1.00 75.38 89 GLY A C 1
ATOM 649 O O . GLY A 1 89 ? -3.305 6.109 -7.355 1.00 75.38 89 GLY A O 1
ATOM 650 N N . PHE A 1 90 ? -1.170 5.419 -7.508 1.00 75.31 90 PHE A N 1
ATOM 651 C CA . PHE A 1 90 ? -1.158 4.739 -6.207 1.00 75.31 90 PHE A CA 1
ATOM 652 C C . PHE A 1 90 ? -1.357 5.689 -5.015 1.00 75.31 90 PHE A C 1
ATOM 654 O O . PHE A 1 90 ? -1.746 5.235 -3.942 1.00 75.31 90 PHE A O 1
ATOM 661 N N . TRP A 1 91 ? -1.171 7.005 -5.190 1.00 73.06 91 TRP A N 1
ATOM 662 C CA . TRP A 1 91 ? -1.505 8.012 -4.170 1.00 73.06 91 TRP A CA 1
ATOM 663 C C . TRP A 1 91 ? -2.931 7.822 -3.627 1.00 73.06 91 TRP A C 1
ATOM 665 O O . TRP A 1 91 ? -3.163 7.839 -2.418 1.00 73.06 91 TRP A O 1
ATOM 675 N N . SER A 1 92 ? -3.885 7.539 -4.523 1.00 70.19 92 SER A N 1
ATOM 676 C CA . SER A 1 92 ? -5.293 7.291 -4.177 1.00 70.19 92 SER A CA 1
ATOM 677 C C . SER A 1 92 ? -5.521 6.025 -3.342 1.00 70.19 92 SER A C 1
ATOM 679 O O . SER A 1 92 ? -6.617 5.815 -2.833 1.00 70.19 92 SER A O 1
ATOM 681 N N . LYS A 1 93 ? -4.509 5.158 -3.232 1.00 71.12 93 LYS A N 1
ATOM 682 C CA . LYS A 1 93 ? -4.559 3.910 -2.467 1.00 71.12 93 LYS A CA 1
ATOM 683 C C . LYS A 1 93 ? -4.013 4.086 -1.052 1.00 71.12 93 LYS A C 1
ATOM 685 O O . LYS A 1 93 ? -4.408 3.321 -0.191 1.00 71.12 93 LYS A O 1
ATOM 690 N N . ILE A 1 94 ? -3.157 5.081 -0.797 1.00 68.81 94 ILE A N 1
ATOM 691 C CA . ILE A 1 94 ? -2.538 5.321 0.523 1.00 68.81 94 ILE A CA 1
ATOM 692 C C . ILE A 1 94 ? -3.561 5.841 1.540 1.00 68.81 94 ILE A C 1
ATOM 694 O O . ILE A 1 94 ? -3.522 5.473 2.715 1.00 68.81 94 ILE A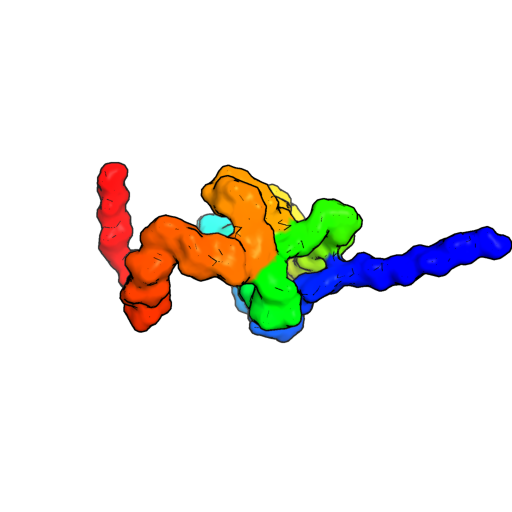 O 1
ATOM 698 N N . THR A 1 95 ? -4.487 6.683 1.081 1.00 68.75 95 THR A N 1
ATOM 699 C CA . THR A 1 95 ? -5.535 7.278 1.916 1.00 68.75 95 THR A CA 1
ATOM 700 C C . THR A 1 95 ? -6.865 6.557 1.715 1.00 68.75 95 THR A C 1
ATOM 702 O O . THR A 1 95 ? -7.212 6.144 0.609 1.00 68.75 95 THR A O 1
ATOM 705 N N . VAL A 1 96 ? -7.656 6.427 2.783 1.00 61.50 96 VAL A N 1
ATOM 706 C CA . VAL A 1 96 ? -9.024 5.896 2.688 1.00 61.50 96 VAL A CA 1
ATOM 707 C C . VAL A 1 96 ? -9.955 7.039 2.315 1.00 61.50 96 VAL A C 1
ATOM 709 O O . VAL A 1 96 ? -10.489 7.731 3.183 1.00 61.50 96 VAL A O 1
ATOM 712 N N . ASN A 1 97 ? -10.169 7.254 1.019 1.00 59.59 97 A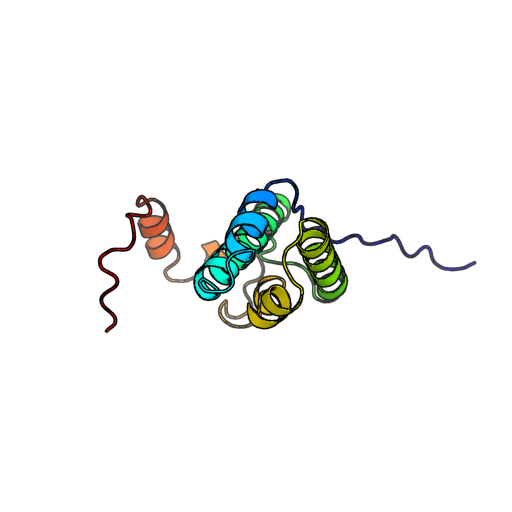SN A N 1
ATOM 713 C CA . ASN A 1 97 ? -11.208 8.172 0.572 1.00 59.59 97 ASN A CA 1
ATOM 714 C C . ASN A 1 97 ? -11.823 7.731 -0.761 1.00 59.59 97 ASN A C 1
ATOM 716 O O . ASN A 1 97 ? -11.150 7.754 -1.782 1.00 59.59 97 ASN A O 1
ATOM 720 N N . TYR A 1 98 ? -13.086 7.293 -0.708 1.00 50.56 98 TYR A N 1
ATOM 721 C CA . TYR A 1 98 ? -14.216 7.726 -1.559 1.00 50.56 98 TYR A CA 1
ATOM 722 C C . TYR A 1 98 ? -15.330 6.667 -1.652 1.00 50.56 98 TYR A C 1
ATOM 724 O O . TYR A 1 98 ? -16.494 7.031 -1.789 1.00 50.56 98 TYR A O 1
ATOM 732 N N . VAL A 1 99 ? -15.032 5.369 -1.501 1.00 51.56 99 VAL A N 1
ATOM 733 C CA . VAL A 1 99 ? -16.035 4.301 -1.745 1.00 51.56 99 VAL A CA 1
ATOM 734 C C . VAL A 1 99 ? -16.602 3.684 -0.460 1.00 51.56 99 VAL A C 1
ATOM 736 O O . VAL A 1 99 ? -17.767 3.296 -0.413 1.00 51.56 99 VAL A O 1
ATOM 739 N N . CYS A 1 100 ? -15.849 3.677 0.643 1.00 58.41 100 CYS A N 1
ATOM 740 C CA . CYS A 1 100 ? -16.274 3.001 1.878 1.00 58.41 100 CYS A CA 1
ATOM 741 C C . CYS A 1 100 ? -17.312 3.777 2.723 1.00 58.41 100 CYS A C 1
ATOM 743 O O . CYS A 1 100 ? -17.569 3.400 3.868 1.00 58.41 100 CYS A O 1
ATOM 745 N N . LYS A 1 101 ? -17.918 4.857 2.195 1.00 67.44 101 LYS A N 1
ATOM 746 C CA . LYS A 1 101 ? -18.870 5.743 2.907 1.00 67.44 101 LYS A CA 1
ATOM 747 C C . LYS A 1 101 ? -18.374 6.179 4.299 1.00 67.44 101 LYS A C 1
ATOM 749 O O . LYS A 1 101 ? -19.127 6.157 5.266 1.00 67.44 101 LYS A O 1
ATOM 754 N N . GLY A 1 102 ? -17.091 6.520 4.416 1.00 69.44 102 GLY A N 1
ATOM 755 C CA . GLY A 1 102 ? -16.499 6.978 5.678 1.00 69.44 102 GLY A CA 1
ATOM 756 C C . GLY A 1 102 ? -16.107 5.878 6.671 1.00 69.44 102 GLY A C 1
ATOM 757 O O . GLY A 1 102 ? -15.672 6.209 7.770 1.00 69.44 102 GLY A O 1
ATOM 758 N N . ARG A 1 103 ? -16.201 4.591 6.310 1.00 78.56 103 ARG A N 1
ATOM 759 C CA . ARG A 1 103 ? -15.624 3.506 7.120 1.00 78.56 103 ARG A CA 1
ATOM 760 C C . ARG A 1 103 ? -14.107 3.549 7.021 1.00 78.56 103 ARG A C 1
ATOM 762 O O . ARG A 1 103 ? -13.561 3.404 5.928 1.00 78.56 103 ARG A O 1
ATOM 769 N N . ARG A 1 104 ? -13.448 3.765 8.156 1.00 82.50 104 ARG A N 1
ATOM 770 C CA . ARG A 1 104 ? -11.988 3.904 8.256 1.00 82.50 104 ARG A CA 1
ATOM 771 C C . ARG A 1 104 ? -11.327 2.748 8.985 1.00 82.50 104 ARG A C 1
ATOM 773 O O . ARG A 1 104 ? -10.116 2.612 8.885 1.00 82.50 104 ARG A O 1
ATOM 780 N N . THR A 1 105 ? -12.101 1.911 9.674 1.00 86.81 105 THR A N 1
ATOM 781 C CA . THR A 1 105 ? -11.564 0.765 10.409 1.00 86.81 105 THR A CA 1
ATOM 782 C C . THR A 1 105 ? -12.077 -0.567 9.879 1.00 86.81 105 THR A C 1
ATOM 784 O O . THR A 1 105 ? -13.175 -0.651 9.322 1.00 86.81 105 THR A O 1
ATOM 787 N N . VAL A 1 106 ? -11.296 -1.626 10.095 1.00 86.12 106 VAL A N 1
ATOM 788 C CA . VAL A 1 106 ? -11.664 -3.009 9.766 1.00 86.12 106 VAL A CA 1
ATOM 789 C C . VAL A 1 106 ? -12.998 -3.366 10.421 1.00 86.12 106 VAL A C 1
ATOM 791 O O . VAL A 1 106 ? -13.904 -3.823 9.734 1.00 86.12 106 VAL A O 1
ATOM 794 N N . THR A 1 107 ? -13.187 -3.051 11.705 1.00 87.75 107 THR A N 1
ATOM 795 C CA . THR A 1 107 ? -14.439 -3.323 12.434 1.00 87.75 107 THR A CA 1
ATOM 796 C C . THR A 1 107 ? -15.656 -2.656 11.792 1.00 87.75 107 THR A C 1
ATOM 798 O O . THR A 1 107 ? -16.704 -3.284 11.651 1.00 87.75 107 THR A O 1
ATOM 801 N N . GLN A 1 108 ? -15.524 -1.402 11.349 1.00 86.56 108 GLN A N 1
ATOM 802 C CA . GLN A 1 108 ? -16.596 -0.713 10.624 1.00 86.56 108 GLN A CA 1
ATOM 803 C C . GLN A 1 108 ? -16.871 -1.363 9.262 1.00 86.56 108 GLN A C 1
ATOM 805 O O . GLN A 1 108 ? -18.021 -1.392 8.815 1.00 86.56 108 GLN A O 1
ATOM 810 N N . MET A 1 109 ? -15.834 -1.886 8.597 1.00 84.81 109 MET A N 1
ATOM 811 C CA . MET A 1 109 ? -15.985 -2.638 7.351 1.00 84.81 109 MET A CA 1
ATOM 812 C C . MET A 1 109 ? -16.699 -3.973 7.553 1.00 84.81 109 MET A C 1
ATOM 814 O O . MET A 1 109 ? -17.612 -4.250 6.778 1.00 84.81 109 MET A O 1
ATOM 818 N N . LEU A 1 110 ? -16.372 -4.734 8.603 1.00 86.38 110 LEU A N 1
ATOM 819 C CA . LEU A 1 110 ? -17.045 -5.998 8.946 1.00 86.38 110 LEU A CA 1
ATOM 820 C C . LEU A 1 110 ? -18.557 -5.815 9.148 1.00 86.38 110 LEU A C 1
ATOM 822 O O . LEU A 1 110 ? -19.349 -6.685 8.807 1.00 86.38 110 LEU A O 1
ATOM 826 N N . GLN A 1 111 ? -18.964 -4.657 9.667 1.00 87.25 111 GLN A N 1
ATOM 827 C CA . GLN A 1 111 ? -20.369 -4.296 9.882 1.00 87.25 111 GLN A CA 1
ATOM 828 C C . GLN A 1 111 ? -21.066 -3.762 8.618 1.00 87.25 111 GLN A C 1
ATOM 830 O O . GLN A 1 111 ? -22.219 -3.329 8.673 1.00 87.25 111 GLN A O 1
ATOM 835 N N . SER A 1 112 ? -20.385 -3.726 7.470 1.00 83.94 112 SER A N 1
ATOM 836 C CA . SER A 1 112 ? -20.991 -3.240 6.231 1.00 83.94 112 SER A CA 1
ATOM 837 C C . SER A 1 112 ? -22.055 -4.215 5.732 1.00 83.94 112 SER A C 1
ATOM 839 O O . SER A 1 112 ? -21.795 -5.419 5.668 1.00 83.94 112 SER A O 1
ATOM 841 N N . PRO A 1 113 ? -23.221 -3.717 5.288 1.00 84.06 113 PRO A N 1
ATOM 842 C CA . PRO A 1 113 ? -24.166 -4.543 4.551 1.00 84.06 113 PRO A CA 1
ATOM 843 C C . PRO A 1 113 ? -23.464 -5.221 3.366 1.00 84.06 113 PRO A C 1
ATOM 845 O O . PRO A 1 113 ? -22.789 -4.547 2.588 1.00 84.06 113 PRO A O 1
ATOM 848 N N . GLY A 1 114 ? -23.603 -6.544 3.251 1.00 82.00 114 GLY A N 1
ATOM 849 C CA . GLY A 1 114 ? -22.984 -7.335 2.183 1.00 82.00 114 GLY A CA 1
ATOM 850 C C . GLY A 1 114 ? -21.530 -7.758 2.421 1.00 82.00 114 GLY A C 1
ATOM 851 O O . GLY A 1 114 ? -20.971 -8.413 1.547 1.00 82.00 114 GLY A O 1
ATOM 852 N N . PHE A 1 115 ? -20.918 -7.450 3.577 1.00 82.75 115 PHE A N 1
ATOM 853 C CA . PHE A 1 115 ? -19.554 -7.913 3.878 1.00 82.75 115 PHE A CA 1
ATOM 854 C C . PHE A 1 115 ? -19.439 -9.447 3.866 1.00 82.75 115 PHE A C 1
ATOM 856 O O . PHE A 1 115 ? -18.448 -9.968 3.370 1.00 82.75 115 PHE A O 1
ATOM 863 N N . ALA A 1 116 ? -20.467 -10.167 4.330 1.00 84.00 116 ALA A N 1
ATOM 864 C CA . ALA A 1 116 ? -20.508 -11.632 4.278 1.00 84.00 116 ALA A CA 1
ATOM 865 C C . ALA A 1 116 ? -20.315 -12.168 2.847 1.00 84.00 116 ALA A C 1
ATOM 867 O O . ALA A 1 116 ? -19.441 -12.992 2.622 1.00 84.00 116 ALA A O 1
ATOM 868 N N . ASN 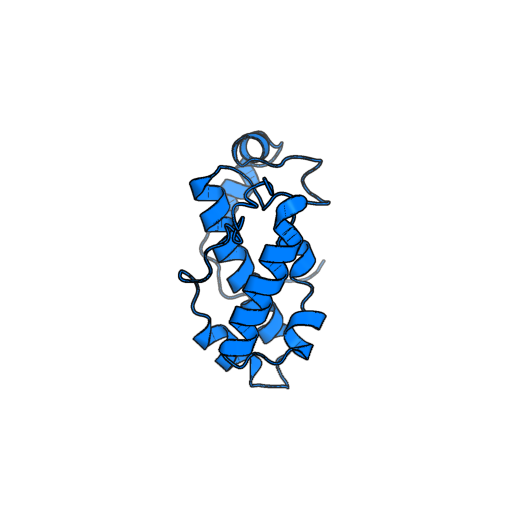A 1 117 ? -21.013 -11.594 1.860 1.00 82.56 117 ASN A N 1
ATOM 869 C CA . ASN A 1 117 ? -20.849 -11.981 0.456 1.00 82.56 117 ASN A CA 1
ATOM 870 C C . ASN A 1 117 ? -19.408 -11.763 -0.034 1.00 82.56 117 ASN A C 1
ATOM 872 O O . ASN A 1 117 ? -18.907 -12.538 -0.839 1.00 82.56 117 ASN A O 1
ATOM 876 N N . V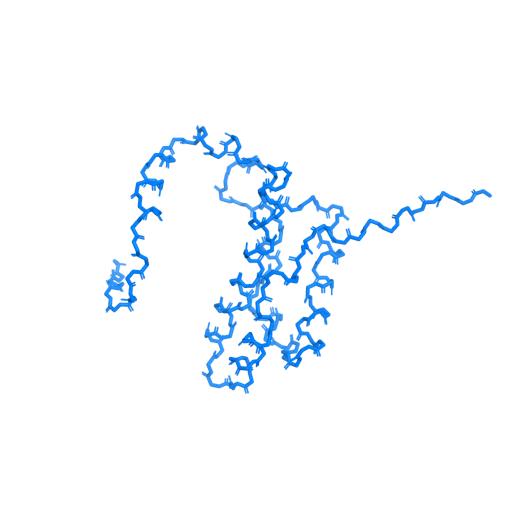AL A 1 118 ? -18.739 -10.697 0.422 1.00 77.38 118 VAL A N 1
ATOM 877 C CA . VAL A 1 118 ? -17.331 -10.442 0.076 1.00 77.38 118 VAL A CA 1
ATOM 878 C C . VAL A 1 118 ? -16.426 -11.493 0.713 1.00 77.38 118 VAL A C 1
ATOM 880 O O . VAL A 1 118 ? -15.559 -12.024 0.027 1.00 77.38 118 VAL A O 1
ATOM 883 N N . ALA A 1 119 ? -16.643 -11.819 1.990 1.00 79.12 119 ALA A N 1
ATOM 884 C CA . ALA A 1 119 ? -15.877 -12.843 2.694 1.00 79.12 119 ALA A CA 1
ATOM 885 C C . ALA A 1 119 ? -15.988 -14.208 1.994 1.00 79.12 119 ALA A C 1
ATOM 887 O O . ALA A 1 119 ? -14.961 -14.812 1.691 1.00 79.12 119 ALA A O 1
ATOM 888 N N . ASP A 1 120 ? -17.205 -14.608 1.619 1.00 78.81 120 ASP A N 1
ATOM 889 C CA . ASP A 1 120 ? -17.472 -15.873 0.922 1.00 78.81 120 ASP A CA 1
ATOM 890 C C . ASP A 1 120 ? -16.767 -15.962 -0.446 1.00 78.81 120 ASP A C 1
ATOM 892 O O . ASP A 1 120 ? -16.405 -17.046 -0.896 1.00 78.81 120 ASP A O 1
ATOM 896 N N . ASN A 1 121 ? -16.544 -14.825 -1.119 1.00 70.38 121 ASN A N 1
ATOM 897 C CA . ASN A 1 121 ? -15.843 -14.773 -2.407 1.00 70.38 121 ASN A CA 1
ATOM 898 C C . ASN A 1 121 ? -14.320 -14.599 -2.265 1.00 70.38 121 ASN A C 1
ATOM 900 O O . ASN A 1 121 ? -13.584 -14.916 -3.196 1.00 70.38 121 ASN A O 1
ATOM 904 N N . CYS A 1 122 ? -13.830 -14.110 -1.122 1.00 67.81 122 CYS A N 1
ATOM 905 C CA . CYS A 1 122 ? -12.397 -13.932 -0.868 1.00 67.81 122 CYS A CA 1
ATOM 906 C C . CYS A 1 122 ? -11.673 -15.238 -0.508 1.00 67.81 122 CYS A C 1
ATOM 908 O O . CYS A 1 122 ? -10.459 -15.311 -0.682 1.00 67.81 122 CYS A O 1
ATOM 910 N N . GLU A 1 123 ? -12.386 -16.254 -0.015 1.00 60.03 123 GLU A N 1
ATOM 911 C CA . GLU A 1 123 ? -11.816 -17.583 0.265 1.00 60.03 123 GLU A CA 1
ATOM 912 C C . GLU A 1 123 ? -11.690 -18.466 -0.988 1.00 60.03 123 GLU A C 1
ATOM 914 O O . GLU A 1 123 ? -11.095 -19.545 -0.944 1.00 60.03 123 GLU A O 1
ATOM 919 N N . VAL A 1 124 ? -12.215 -18.007 -2.127 1.00 56.06 124 VAL A N 1
ATOM 920 C CA . VAL A 1 124 ? -12.079 -18.704 -3.406 1.00 56.06 124 VAL A CA 1
ATOM 921 C C . VAL A 1 124 ? -10.668 -18.453 -3.953 1.00 56.06 124 VAL A C 1
ATOM 923 O O . VAL A 1 124 ? -10.231 -17.300 -3.993 1.00 56.06 124 VAL A O 1
ATOM 926 N N . PRO A 1 125 ? -9.927 -19.491 -4.394 1.00 50.50 125 PRO A N 1
ATOM 927 C CA . PRO A 1 125 ? -8.639 -19.296 -5.048 1.00 50.50 125 PRO A CA 1
ATOM 928 C C . PRO A 1 125 ? -8.778 -18.289 -6.191 1.00 50.50 125 PRO A C 1
ATOM 930 O O . PRO A 1 125 ? -9.692 -18.415 -7.007 1.00 50.50 125 PRO A O 1
ATOM 933 N N . LEU A 1 126 ? -7.868 -17.312 -6.264 1.00 45.69 126 LEU A N 1
ATOM 934 C CA . LEU A 1 126 ? -7.737 -16.431 -7.424 1.00 45.69 126 LEU A CA 1
ATOM 935 C C . LEU A 1 126 ? -7.379 -17.305 -8.635 1.00 45.69 126 LEU A C 1
ATOM 937 O O . LEU A 1 126 ? -6.211 -17.607 -8.869 1.00 45.69 126 LEU A O 1
ATOM 941 N N . LEU A 1 127 ? -8.394 -17.788 -9.351 1.00 45.41 127 LEU A N 1
ATOM 942 C CA . LEU A 1 127 ? -8.223 -18.503 -10.608 1.00 45.41 127 LEU A CA 1
ATOM 943 C C . LEU A 1 127 ? -7.581 -17.537 -11.606 1.00 45.41 127 LEU A C 1
ATOM 945 O O . LEU A 1 127 ? -7.965 -16.369 -11.667 1.00 45.41 127 LEU A O 1
ATOM 949 N N . GLU A 1 128 ? -6.591 -18.022 -12.360 1.00 43.62 128 GLU A N 1
ATOM 950 C CA . GLU A 1 128 ? -5.980 -17.264 -13.453 1.00 43.62 128 GLU A CA 1
ATOM 951 C C . GLU A 1 128 ? -7.087 -16.686 -14.344 1.00 43.62 128 GLU A C 1
ATOM 953 O O . GLU A 1 128 ? -7.918 -17.405 -14.907 1.00 43.62 128 GLU A O 1
ATOM 958 N N . GLU A 1 129 ? -7.113 -15.357 -14.387 1.00 46.25 129 GLU A N 1
ATOM 959 C CA . GLU A 1 129 ? -8.113 -14.505 -15.015 1.00 46.25 129 GLU A CA 1
ATOM 960 C C . GLU A 1 129 ? -8.124 -14.746 -16.537 1.00 46.25 129 GLU A C 1
ATOM 962 O O . GLU A 1 129 ? -7.484 -14.026 -17.296 1.00 46.25 129 GLU A O 1
ATOM 967 N N . SER A 1 130 ? -8.819 -15.793 -16.991 1.00 47.12 130 SER A N 1
ATOM 968 C CA . SER A 1 130 ? -9.041 -16.082 -18.418 1.00 47.12 130 SER A CA 1
ATOM 969 C C . SER A 1 130 ? -10.447 -15.710 -18.901 1.00 47.12 130 SER A C 1
ATOM 971 O O . SER A 1 130 ? -10.664 -15.642 -20.104 1.00 47.12 130 SER A O 1
ATOM 973 N N . ASP A 1 131 ? -11.380 -15.384 -17.996 1.00 43.28 131 ASP A N 1
ATOM 974 C CA . ASP A 1 131 ? -12.796 -15.174 -18.338 1.00 43.28 131 ASP A CA 1
ATOM 975 C C . ASP A 1 131 ? -13.467 -14.023 -17.557 1.00 43.28 131 ASP A C 1
ATOM 977 O O . ASP A 1 131 ? -14.629 -14.100 -17.153 1.00 43.28 131 ASP A O 1
ATOM 981 N N . CYS A 1 132 ? -12.782 -12.889 -17.383 1.00 43.06 132 CYS A N 1
ATOM 982 C CA . CYS A 1 132 ? -13.492 -11.641 -17.078 1.00 43.06 132 CYS A CA 1
ATOM 983 C C . CYS A 1 132 ? -14.254 -11.177 -18.335 1.00 43.06 132 CYS A C 1
ATOM 985 O O . CYS A 1 132 ? -13.772 -10.348 -19.106 1.00 43.06 132 CYS A O 1
ATOM 987 N N . LYS A 1 133 ? -15.457 -11.719 -18.564 1.00 40.75 133 LYS A N 1
ATOM 988 C CA . LYS A 1 133 ? -16.411 -11.161 -19.532 1.00 40.75 133 LYS A CA 1
ATOM 989 C C . LYS A 1 133 ? -16.999 -9.878 -18.953 1.00 40.75 133 LYS A C 1
ATOM 991 O O . LYS A 1 133 ? -17.837 -9.926 -18.056 1.00 40.75 133 LYS A O 1
ATOM 996 N N . GLY A 1 134 ? -16.532 -8.739 -19.460 1.00 38.78 134 GLY A N 1
ATOM 997 C CA . GLY A 1 134 ? -17.169 -7.449 -19.215 1.00 38.78 134 GLY A CA 1
ATOM 998 C C . GLY A 1 134 ? -18.644 -7.507 -19.613 1.00 38.78 134 GLY A C 1
ATOM 999 O O . GLY A 1 134 ? -18.972 -7.992 -20.697 1.00 38.78 134 GLY A O 1
ATOM 1000 N N . VAL A 1 135 ? -19.506 -7.063 -18.699 1.00 34.31 135 VAL A N 1
ATOM 1001 C CA . VAL A 1 135 ? -20.905 -6.713 -18.981 1.00 34.31 135 VAL A CA 1
ATOM 1002 C C . VAL A 1 135 ? -20.935 -5.403 -19.753 1.00 34.31 135 VAL A C 1
ATOM 1004 O O . VAL A 1 135 ? -20.155 -4.499 -19.376 1.00 34.31 135 VAL A O 1
#

Foldseek 3Di:
DDDPPPPPAQQQDLPVADLLVLQVQQVDPVPLVSSLVRLLVSLCVSQVVVCVVPQFSADDPVCLVNNLVVSLVSNVVSHRDNVSSVVSPCSCVRDDDDPLVPDGGPVSCCPDVCSVVVVVVVPDPPDDPPDPDDD

InterPro domains:
  IPR043891 SPARK domain [PF19160] (9-133)